Protein 3EY5 (pdb70)

B-factor: mean 24.74, std 6.03, range [9.97, 54.81]

Structure (mmCIF, N/CA/C/O backbone):
data_3EY5
#
_entry.id   3EY5
#
_cell.length_a   42.798
_cell.length_b   50.785
_cell.length_c   73.765
_cell.angle_alpha   90.000
_cell.angle_beta   90.000
_cell.angle_gamma   90.000
#
_symmetry.space_group_name_H-M   'P 21 21 21'
#
loop_
_entity.id
_entity.type
_entity.pdbx_description
1 polymer 'Acetyltransferase-like, GNAT family'
2 non-polymer 'SULFATE ION'
3 water water
#
loop_
_atom_site.group_PDB
_atom_site.id
_atom_site.type_symbol
_atom_site.label_atom_id
_atom_site.label_alt_id
_atom_site.label_comp_id
_atom_site.label_asym_id
_atom_site.label_entity_id
_atom_site.label_seq_id
_atom_site.pdbx_PDB_ins_code
_atom_site.Cartn_x
_atom_site.Cartn_y
_atom_site.Cartn_z
_atom_site.occupancy
_atom_site.B_iso_or_equiv
_atom_site.auth_seq_id
_atom_site.auth_comp_id
_atom_site.auth_asym_id
_atom_site.auth_atom_id
_atom_site.pdbx_PDB_model_num
ATOM 1 N N . ILE A 1 5 ? -11.660 0.964 19.469 1.00 22.86 2 ILE A N 1
ATOM 2 C CA . ILE A 1 5 ? -10.809 0.720 18.268 1.00 22.61 2 ILE A CA 1
ATOM 3 C C . ILE A 1 5 ? -10.012 -0.531 18.501 1.00 22.79 2 ILE A C 1
ATOM 4 O O . ILE A 1 5 ? -9.515 -0.758 19.593 1.00 24.07 2 ILE A O 1
ATOM 9 N N . ARG A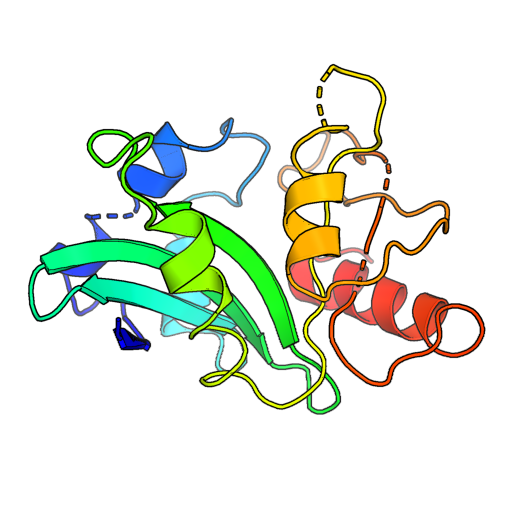 1 6 ? -9.872 -1.330 17.459 1.00 22.93 3 ARG A N 1
ATOM 10 C CA . ARG A 1 6 ? -9.274 -2.650 17.565 1.00 23.00 3 ARG A CA 1
ATOM 11 C C . ARG A 1 6 ? -8.472 -2.996 16.314 1.00 22.63 3 ARG A C 1
ATOM 12 O O . ARG A 1 6 ? -8.940 -2.787 15.194 1.00 21.35 3 ARG A O 1
ATOM 20 N N . PHE A 1 7 ? -7.266 -3.529 16.509 1.00 23.08 4 PHE A N 1
ATOM 21 C CA . PHE A 1 7 ? -6.450 -4.001 15.399 1.00 23.49 4 PHE A CA 1
ATOM 22 C C . PHE A 1 7 ? -6.464 -5.509 15.326 1.00 24.27 4 PHE A C 1
ATOM 23 O O . PHE A 1 7 ? -6.225 -6.212 16.343 1.00 24.70 4 PHE A O 1
ATOM 31 N N . GLN A 1 8 ? -6.712 -6.021 14.128 1.00 24.28 5 GLN A N 1
ATOM 32 C CA . GLN A 1 8 ? -6.666 -7.455 13.949 1.00 25.11 5 GLN A CA 1
ATOM 33 C C . GLN A 1 8 ? -5.862 -7.926 12.736 1.00 24.62 5 GLN A C 1
ATOM 34 O O . GLN A 1 8 ? -6.151 -7.547 11.593 1.00 23.56 5 GLN A O 1
ATOM 40 N N . PRO A 1 9 ? -4.805 -8.708 13.009 1.00 24.75 6 PRO A N 1
ATOM 41 C CA . PRO A 1 9 ? -3.957 -9.252 11.957 1.00 25.01 6 PRO A CA 1
ATOM 42 C C . PRO A 1 9 ? -4.820 -9.929 10.899 1.00 25.35 6 PRO A C 1
ATOM 43 O O . PRO A 1 9 ? -5.867 -10.504 11.202 1.00 24.97 6 PRO A O 1
ATOM 47 N N . ILE A 1 10 ? -4.396 -9.831 9.658 1.00 25.53 7 ILE A N 1
ATOM 48 C CA . ILE A 1 10 ? -5.200 -10.351 8.590 1.00 25.72 7 ILE A CA 1
ATOM 49 C C . ILE A 1 10 ? -4.329 -11.135 7.643 1.00 25.82 7 ILE A C 1
ATOM 50 O O . ILE A 1 10 ? -3.149 -10.836 7.470 1.00 25.32 7 ILE A O 1
ATOM 55 N N . THR A 1 11 ? -4.901 -12.202 7.100 1.00 26.51 8 THR A N 1
ATOM 56 C CA . THR A 1 11 ? -4.274 -12.926 6.003 1.00 26.90 8 THR A CA 1
ATOM 57 C C . THR A 1 11 ? -5.118 -12.735 4.730 1.00 26.20 8 THR A C 1
ATOM 58 O O . THR A 1 11 ? -6.252 -12.275 4.782 1.00 26.96 8 THR A O 1
ATOM 62 N N . THR A 1 12 ? -4.552 -13.062 3.586 1.00 25.47 9 THR A N 1
ATOM 63 C CA . THR A 1 12 ? -5.321 -13.084 2.376 1.00 25.58 9 THR A CA 1
ATOM 64 C C . THR A 1 12 ? -6.389 -14.207 2.439 1.00 26.23 9 THR A C 1
ATOM 65 O O . THR A 1 12 ? -7.241 -14.303 1.547 1.00 26.30 9 THR A O 1
ATOM 69 N N . SER A 1 13 ? -6.320 -15.047 3.484 1.00 26.44 10 SER A N 1
ATOM 70 C CA . SER A 1 13 ? -7.360 -16.036 3.813 1.00 27.16 10 SER A CA 1
ATOM 71 C C . SER A 1 13 ? -8.647 -15.363 4.273 1.00 27.35 10 SER A C 1
ATOM 72 O O . SER A 1 13 ? -9.733 -15.954 4.193 1.00 26.98 10 SER A O 1
ATOM 75 N N . ASP A 1 14 ? -8.516 -14.128 4.759 1.00 27.55 11 ASP A N 1
ATOM 76 C CA . ASP A 1 14 ? -9.650 -13.325 5.170 1.00 27.81 11 ASP A CA 1
ATOM 77 C C . ASP A 1 14 ? -10.078 -12.489 3.985 1.00 27.97 11 ASP A C 1
ATOM 78 O O . ASP A 1 14 ? -9.854 -11.277 3.947 1.00 28.37 11 ASP A O 1
ATOM 83 N N . VAL A 1 15 ? -10.694 -13.159 3.013 1.00 28.07 12 VAL A N 1
ATOM 84 C CA . VAL A 1 15 ? -11.067 -12.566 1.733 1.00 27.53 12 VAL A CA 1
ATOM 85 C C . VAL A 1 15 ? -11.665 -11.157 1.839 1.00 26.96 12 VAL A C 1
ATOM 86 O O . VAL A 1 15 ? -11.107 -10.214 1.252 1.00 2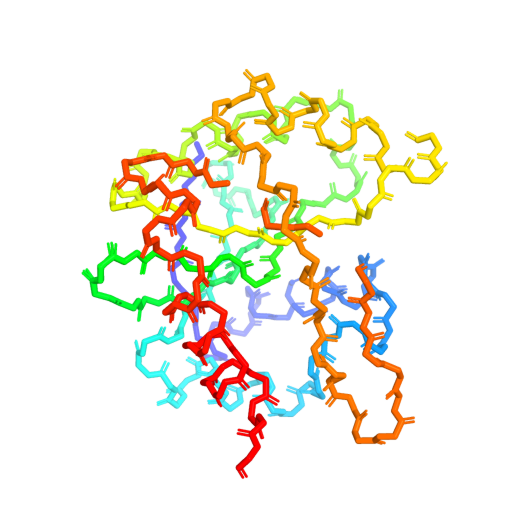6.63 12 VAL A O 1
ATOM 90 N N . GLN A 1 16 ? -12.755 -11.004 2.598 1.00 26.17 13 GLN A N 1
ATOM 91 C CA . GLN A 1 16 ? -13.452 -9.707 2.684 1.00 26.14 13 GLN A CA 1
ATOM 92 C C . GLN A 1 16 ? -12.574 -8.596 3.254 1.00 25.45 13 GLN A C 1
ATOM 93 O O . GLN A 1 16 ? -12.522 -7.478 2.711 1.00 25.45 13 GLN A O 1
ATOM 99 N N . HIS A 1 17 ? -11.885 -8.908 4.346 1.00 24.79 14 HIS A N 1
ATOM 100 C CA . HIS A 1 17 ? -11.022 -7.932 4.971 1.00 23.62 14 HIS A CA 1
ATOM 101 C C . HIS A 1 17 ? -9.827 -7.603 4.114 1.00 22.97 14 HIS A C 1
ATOM 102 O O . HIS A 1 17 ? -9.442 -6.437 4.028 1.00 23.37 14 HIS A O 1
ATOM 109 N N . TYR A 1 18 ? -9.230 -8.599 3.479 1.00 22.42 15 TYR A N 1
ATOM 110 C CA . TYR A 1 18 ? -8.038 -8.312 2.683 1.00 23.00 15 TYR A CA 1
ATOM 111 C C . TYR A 1 18 ? -8.333 -7.424 1.475 1.00 23.06 15 TYR A C 1
ATOM 112 O O . TYR A 1 18 ? -7.548 -6.506 1.160 1.00 23.47 15 TYR A O 1
ATOM 121 N N . LYS A 1 19 ? -9.456 -7.697 0.816 1.00 22.69 16 LYS A N 1
ATOM 122 C CA . LYS A 1 19 ? -9.913 -6.906 -0.316 1.00 22.87 16 LYS A CA 1
ATOM 123 C C . LYS A 1 19 ? -10.238 -5.478 0.127 1.00 22.40 16 LYS A C 1
ATOM 124 O O . LYS A 1 19 ? -9.941 -4.529 -0.590 1.00 23.22 16 LYS A O 1
ATOM 130 N N . PHE A 1 20 ? -10.845 -5.337 1.304 1.00 21.17 17 PHE A N 1
ATOM 131 C CA . PHE A 1 20 ? -11.079 -4.030 1.894 1.00 20.65 17 PHE A CA 1
ATOM 132 C C . PHE A 1 20 ? -9.762 -3.252 2.063 1.00 20.25 17 PHE A C 1
ATOM 133 O O . PHE A 1 20 ? -9.667 -2.099 1.659 1.00 18.39 17 PHE A O 1
ATOM 149 N N . GLU A 1 22 ? -6.874 -3.788 0.587 1.00 21.29 19 GLU A N 1
ATOM 150 C CA . GLU A 1 22 ? -6.331 -3.596 -0.751 1.00 22.38 19 GLU A CA 1
ATOM 151 C C . GLU A 1 22 ? -7.000 -2.459 -1.570 1.00 22.08 19 GLU A C 1
ATOM 152 O O . GLU A 1 22 ? -6.298 -1.671 -2.201 1.00 21.49 19 GLU A O 1
ATOM 158 N N . GLU A 1 23 ? -8.335 -2.397 -1.572 1.00 20.84 20 GLU A N 1
ATOM 159 C CA . GLU A 1 23 ? -9.050 -1.297 -2.215 1.00 21.15 20 GLU A CA 1
ATOM 160 C C . GLU A 1 23 ? -8.671 0.058 -1.586 1.00 19.96 20 GLU A C 1
ATOM 161 O O . GLU A 1 23 ? -8.367 1.024 -2.286 1.00 19.33 20 GLU A O 1
ATOM 167 N N . LEU A 1 24 ? -8.679 0.107 -0.257 1.00 18.72 21 LEU A N 1
ATOM 168 C CA . LEU A 1 24 ? -8.379 1.315 0.471 1.00 17.28 21 LEU A CA 1
ATOM 169 C C . LEU A 1 24 ? -6.925 1.788 0.250 1.00 17.22 21 LEU A C 1
ATOM 170 O O . LEU A 1 24 ? -6.664 2.989 0.054 1.00 16.41 21 LEU A O 1
ATOM 175 N N . LEU A 1 25 ? -5.994 0.840 0.277 1.00 16.53 22 LEU A N 1
ATOM 176 C CA . LEU A 1 25 ? -4.599 1.094 -0.096 1.00 16.63 22 LEU A CA 1
ATOM 177 C C . LEU A 1 25 ? -4.440 1.740 -1.486 1.00 16.75 22 LEU A C 1
ATOM 178 O O . LEU A 1 25 ? -3.734 2.734 -1.643 1.00 15.04 22 LEU A O 1
ATOM 183 N N . VAL A 1 26 ? -5.088 1.170 -2.495 1.00 17.13 23 VAL A N 1
ATOM 184 C CA . VAL A 1 26 ? -4.886 1.657 -3.853 1.00 17.97 23 VAL A CA 1
ATOM 185 C C . VAL A 1 26 ? -5.518 3.057 -3.998 1.00 18.72 23 VAL A C 1
ATOM 186 O O . VAL A 1 26 ? -5.081 3.887 -4.789 1.00 19.09 23 VAL A O 1
ATOM 190 N N . GLU A 1 27 ? -6.537 3.311 -3.197 1.00 18.98 24 GLU A N 1
ATOM 191 C CA . GLU A 1 27 ? -7.240 4.577 -3.261 1.00 20.39 24 GLU A CA 1
ATOM 192 C C . GLU A 1 27 ? -6.558 5.662 -2.455 1.00 20.34 24 GLU A C 1
ATOM 193 O O . GLU A 1 27 ? -6.766 6.832 -2.725 1.00 21.59 24 GLU A O 1
ATOM 199 N N . SER A 1 28 ? -5.721 5.259 -1.507 1.00 20.12 25 SER A N 1
ATOM 200 C CA . SER A 1 28 ? -5.054 6.172 -0.609 1.00 20.55 25 SER A CA 1
ATOM 201 C C . SER A 1 28 ? -3.662 6.625 -1.084 1.00 21.31 25 SER A C 1
ATOM 202 O O . SER A 1 28 ? -3.220 7.705 -0.720 1.00 21.42 25 SER A O 1
ATOM 205 N N . PHE A 1 29 ? -2.957 5.805 -1.856 1.00 21.75 26 PHE A N 1
ATOM 206 C CA . PHE A 1 29 ? -1.561 6.106 -2.168 1.00 21.22 26 PHE A CA 1
ATOM 207 C C . PHE A 1 29 ? -1.368 6.033 -3.675 1.00 21.94 26 PHE A C 1
ATOM 208 O O . PHE A 1 29 ? -2.119 5.323 -4.369 1.00 22.43 26 PHE A O 1
ATOM 216 N N . PRO A 1 30 ? -0.407 6.808 -4.216 1.00 21.64 27 PRO A N 1
ATOM 217 C CA . PRO A 1 30 ? -0.121 6.593 -5.634 1.00 22.01 27 PRO A CA 1
ATOM 218 C C . PRO A 1 30 ? 0.547 5.225 -5.818 1.00 21.12 27 PRO A C 1
ATOM 219 O O . PRO A 1 30 ? 1.210 4.749 -4.895 1.00 21.47 27 PRO A O 1
ATOM 223 N N . PRO A 1 31 ? 0.325 4.576 -6.978 1.00 21.18 28 PRO A N 1
ATOM 224 C CA . PRO A 1 31 ? 0.855 3.234 -7.271 1.00 21.04 28 PRO A CA 1
ATOM 225 C C . PRO A 1 31 ? 2.358 3.089 -6.996 1.00 21.61 28 PRO A C 1
ATOM 226 O O . PRO A 1 31 ? 2.819 1.981 -6.615 1.00 21.53 28 PRO A O 1
ATOM 230 N N . GLU A 1 32 ? 3.117 4.174 -7.168 1.00 21.72 29 GLU A N 1
ATOM 231 C CA . GLU A 1 32 ? 4.577 4.145 -6.930 1.00 22.60 29 GLU A CA 1
ATOM 232 C C . GLU A 1 32 ? 4.888 4.106 -5.456 1.00 22.36 29 GLU A C 1
ATOM 233 O O . GLU A 1 32 ? 6.047 3.963 -5.091 1.00 22.80 29 GLU A O 1
ATOM 239 N N . GLU A 1 33 ? 3.868 4.259 -4.610 1.00 22.80 30 GLU A N 1
ATOM 240 C CA . GLU A 1 33 ? 4.084 4.315 -3.157 1.00 23.40 30 GLU A CA 1
ATOM 241 C C . GLU A 1 33 ? 3.698 3.086 -2.376 1.00 22.37 30 GLU A C 1
ATOM 242 O O . GLU A 1 33 ? 3.616 3.116 -1.144 1.00 23.18 30 GLU A O 1
ATOM 248 N N . TYR A 1 34 ? 3.481 1.985 -3.065 1.00 21.68 31 TYR A N 1
ATOM 249 C CA . TYR A 1 34 ? 3.367 0.715 -2.336 1.00 21.44 31 TYR A CA 1
ATOM 250 C C . TYR A 1 34 ? 3.869 -0.359 -3.232 1.00 21.34 31 TYR A C 1
ATOM 251 O O . TYR A 1 34 ? 4.001 -0.161 -4.417 1.00 21.30 31 TYR A O 1
ATOM 260 N N . ARG A 1 35 ? 4.163 -1.522 -2.682 1.00 23.03 32 ARG A N 1
ATOM 261 C CA . ARG A 1 35 ? 4.713 -2.555 -3.542 1.00 24.15 32 ARG A CA 1
ATOM 262 C C . ARG A 1 35 ? 3.649 -3.123 -4.477 1.00 23.73 32 ARG A C 1
ATOM 263 O O . ARG A 1 35 ? 2.461 -2.909 -4.280 1.00 23.99 32 ARG A O 1
ATOM 271 N N . GLU A 1 36 ? 4.092 -3.826 -5.510 1.00 24.43 33 GLU A N 1
ATOM 272 C CA . GLU A 1 36 ? 3.176 -4.537 -6.400 1.00 24.80 33 GLU A CA 1
ATOM 273 C C . GLU A 1 36 ? 2.210 -5.400 -5.571 1.00 24.12 33 GLU A C 1
ATOM 274 O O . GLU A 1 36 ? 2.594 -6.014 -4.578 1.00 22.90 33 GLU A O 1
ATOM 280 N N . LEU A 1 37 ? 0.949 -5.419 -5.982 1.00 24.38 34 LEU A N 1
ATOM 281 C CA . LEU A 1 37 ? -0.088 -6.056 -5.192 1.00 25.24 34 LEU A CA 1
ATOM 282 C C . LEU A 1 37 ? 0.175 -7.551 -5.004 1.00 25.77 34 LEU A C 1
ATOM 283 O O . LEU A 1 37 ? 0.125 -8.051 -3.874 1.00 25.52 34 LEU A O 1
ATOM 288 N N . GLU A 1 38 ? 0.511 -8.252 -6.085 1.00 26.68 35 GLU A N 1
ATOM 289 C CA . GLU A 1 38 ? 0.870 -9.670 -5.960 1.00 27.56 35 GLU A CA 1
ATOM 290 C C . GLU A 1 38 ? 1.935 -9.897 -4.883 1.00 27.09 35 GLU A C 1
ATOM 291 O O . GLU A 1 38 ? 1.880 -10.909 -4.198 1.00 26.59 35 GLU A O 1
ATOM 297 N N . HIS A 1 39 ? 2.875 -8.952 -4.740 1.00 27.28 36 HIS A N 1
ATOM 298 C CA . HIS A 1 39 ? 3.952 -9.029 -3.736 1.00 28.33 36 HIS A CA 1
ATOM 299 C C . HIS A 1 39 ? 3.442 -8.749 -2.329 1.00 28.88 36 HIS A C 1
ATOM 300 O O . HIS A 1 39 ? 3.894 -9.342 -1.333 1.00 28.60 36 HIS A O 1
ATOM 307 N N . LEU A 1 40 ? 2.546 -7.775 -2.245 1.00 29.43 37 LEU A N 1
ATOM 308 C CA . LEU A 1 40 ? 1.950 -7.412 -0.979 1.00 30.02 37 LEU A CA 1
ATOM 309 C C . LEU A 1 40 ? 1.186 -8.620 -0.401 1.00 29.58 37 LEU A C 1
ATOM 310 O O . LEU A 1 40 ? 1.226 -8.885 0.798 1.00 29.31 37 LEU A O 1
ATOM 315 N N . ARG A 1 41 ? 0.491 -9.341 -1.269 1.00 29.70 38 ARG A N 1
ATOM 316 C CA . ARG A 1 41 ? -0.140 -10.604 -0.875 1.00 30.39 38 ARG A CA 1
ATOM 317 C C . ARG A 1 41 ? 0.880 -11.591 -0.304 1.00 30.06 38 ARG A C 1
ATOM 318 O O . ARG A 1 41 ? 0.662 -12.171 0.773 1.00 29.97 38 ARG A O 1
ATOM 326 N N . GLU A 1 42 ? 1.999 -11.743 -1.008 1.00 29.29 39 GLU A N 1
ATOM 327 C CA . GLU A 1 42 ? 3.068 -12.634 -0.599 1.00 29.77 39 GLU A CA 1
ATOM 328 C C . GLU A 1 42 ? 3.690 -12.255 0.766 1.00 29.60 39 GLU A C 1
ATOM 329 O O . GLU A 1 42 ? 3.911 -13.130 1.602 1.00 29.15 39 GLU A O 1
ATOM 335 N N . TYR A 1 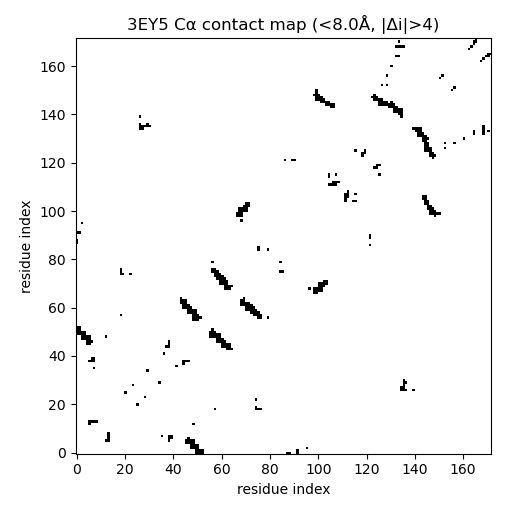43 ? 3.946 -10.961 0.988 1.00 28.36 40 TYR A N 1
ATOM 336 C CA . TYR A 1 43 ? 4.498 -10.475 2.258 1.00 27.94 40 TYR A CA 1
ATOM 337 C C . TYR A 1 43 ? 3.511 -10.764 3.388 1.00 27.63 40 TYR A C 1
ATOM 338 O O . TYR A 1 43 ? 3.885 -11.242 4.460 1.00 27.58 40 TYR A O 1
ATOM 347 N N . THR A 1 44 ? 2.246 -10.461 3.137 1.00 27.10 41 THR A N 1
ATOM 348 C CA . THR A 1 44 ? 1.197 -10.677 4.126 1.00 28.06 41 THR A CA 1
ATOM 349 C C . THR A 1 44 ? 1.216 -12.116 4.719 1.00 28.56 41 THR A C 1
ATOM 350 O O . THR A 1 44 ? 1.390 -12.288 5.930 1.00 29.40 41 THR A O 1
ATOM 354 N N . ASP A 1 45 ? 1.088 -13.136 3.883 1.00 28.83 42 ASP A N 1
ATOM 355 C CA . ASP A 1 45 ? 1.083 -14.528 4.397 1.00 29.00 42 ASP A CA 1
ATOM 356 C C . ASP A 1 45 ? 2.450 -15.184 4.542 1.00 29.02 42 ASP A C 1
ATOM 357 O O . ASP A 1 45 ?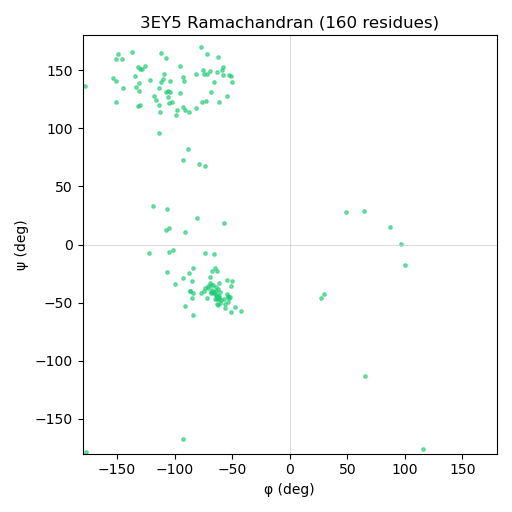 2.617 -16.119 5.319 1.00 29.67 42 ASP A O 1
ATOM 362 N N . ARG A 1 46 ? 3.434 -14.730 3.785 1.00 29.14 43 ARG A N 1
ATOM 363 C CA . ARG A 1 46 ? 4.732 -15.389 3.827 1.00 28.78 43 ARG A CA 1
ATOM 364 C C . ARG A 1 46 ? 5.634 -14.851 4.948 1.00 28.07 43 ARG A C 1
ATOM 365 O O . ARG A 1 46 ? 6.334 -15.623 5.594 1.00 27.20 43 ARG A O 1
ATOM 373 N N . ILE A 1 47 ? 5.624 -13.531 5.165 1.00 27.37 44 ILE A N 1
ATOM 374 C CA . ILE A 1 47 ? 6.681 -12.885 5.946 1.00 26.86 44 ILE A CA 1
ATOM 375 C C . ILE A 1 47 ? 6.243 -12.644 7.396 1.00 27.17 44 ILE A C 1
ATOM 376 O O . ILE A 1 47 ? 5.359 -11.815 7.673 1.00 27.78 44 ILE A O 1
ATOM 381 N N . GLY A 1 48 ? 6.886 -13.380 8.302 1.00 26.64 45 GLY A N 1
ATOM 382 C CA . GLY A 1 48 ? 6.467 -13.514 9.705 1.00 26.14 45 GLY A CA 1
ATOM 383 C C . GLY A 1 48 ? 6.593 -12.271 10.555 1.00 26.27 45 GLY A C 1
ATOM 384 O O . GLY A 1 48 ? 5.761 -12.039 11.435 1.00 26.30 45 GLY A O 1
ATOM 385 N N . ASN A 1 49 ? 7.623 -11.469 10.292 1.00 25.45 46 ASN A N 1
ATOM 386 C CA . ASN A 1 49 ? 7.760 -10.179 10.946 1.00 25.25 46 ASN A CA 1
ATOM 387 C C . ASN A 1 49 ? 7.084 -9.010 10.160 1.00 23.91 46 ASN A C 1
ATOM 388 O O . ASN A 1 49 ? 7.291 -7.861 10.490 1.00 23.34 46 ASN A O 1
ATOM 393 N N . PHE A 1 50 ? 6.282 -9.320 9.137 1.00 22.19 47 PHE A N 1
ATOM 394 C CA . PHE A 1 50 ? 5.451 -8.328 8.462 1.00 21.30 47 PHE A CA 1
ATOM 395 C C . PHE A 1 50 ? 4.005 -8.556 8.892 1.00 20.77 47 PHE A C 1
ATOM 396 O O . PHE A 1 50 ? 3.497 -9.686 8.862 1.00 20.70 47 PHE A O 1
ATOM 404 N N . HIS A 1 51 ? 3.323 -7.492 9.278 1.00 19.54 48 HIS A N 1
ATOM 405 C CA . HIS A 1 51 ? 1.990 -7.651 9.821 1.00 19.00 48 HIS A CA 1
ATOM 406 C C . HIS A 1 51 ? 1.008 -6.718 9.130 1.00 19.21 48 HIS A C 1
ATOM 407 O O . HIS A 1 51 ? 1.163 -5.485 9.160 1.00 17.34 48 HIS A O 1
ATOM 414 N N . ASN A 1 52 ? 0.002 -7.325 8.513 1.00 18.70 49 ASN A N 1
ATOM 415 C CA . ASN A 1 52 ? -1.081 -6.592 7.872 1.00 20.07 49 ASN A CA 1
ATOM 416 C C . ASN A 1 52 ? -2.318 -6.623 8.774 1.00 19.15 49 ASN A C 1
ATOM 417 O O . ASN A 1 52 ? -2.784 -7.699 9.146 1.00 20.13 49 ASN A O 1
ATOM 422 N N . ASN A 1 53 ? -2.828 -5.454 9.154 1.00 18.78 50 ASN A N 1
ATOM 423 C CA . ASN A 1 53 ? -3.922 -5.394 10.109 1.00 18.99 50 ASN A CA 1
ATOM 424 C C . ASN A 1 53 ? -5.062 -4.519 9.670 1.00 19.12 50 ASN A C 1
ATOM 425 O O . ASN A 1 53 ? -4.842 -3.423 9.146 1.00 18.70 50 ASN A O 1
ATOM 430 N N . ILE A 1 54 ? -6.284 -4.997 9.919 1.00 19.62 51 ILE A N 1
ATOM 431 C CA . ILE A 1 54 ? -7.483 -4.193 9.693 1.00 19.85 51 ILE A CA 1
ATOM 432 C C . ILE A 1 54 ? -7.799 -3.491 11.013 1.00 19.28 51 ILE A C 1
ATOM 433 O O . ILE A 1 54 ? -7.542 -4.014 12.123 1.00 19.57 51 ILE A O 1
ATOM 438 N N . ILE A 1 55 ? -8.289 -2.276 10.896 1.00 17.82 52 ILE A N 1
ATOM 439 C CA . ILE A 1 55 ? -8.611 -1.499 12.059 1.00 17.63 52 ILE A CA 1
ATOM 440 C C . ILE A 1 55 ? -10.143 -1.491 12.176 1.00 18.41 52 ILE A C 1
ATOM 441 O O . ILE A 1 55 ? -10.842 -1.173 11.209 1.00 17.35 52 ILE A O 1
ATOM 446 N N . PHE A 1 56 ? -10.649 -1.864 13.345 1.00 19.35 53 PHE A N 1
ATOM 447 C CA . PHE A 1 56 ? -12.078 -1.853 13.586 1.00 21.52 53 PHE A CA 1
ATOM 448 C C . PHE A 1 56 ? -12.509 -0.774 14.541 1.00 22.42 53 PHE A C 1
ATOM 449 O O . PHE A 1 56 ? -11.781 -0.421 15.457 1.00 22.38 53 PHE A O 1
ATOM 457 N N . ASP A 1 57 ? -13.705 -0.246 14.326 1.00 24.16 54 ASP A N 1
ATOM 458 C CA . ASP A 1 57 ? -14.415 0.501 15.372 1.00 25.92 54 ASP A CA 1
ATOM 459 C C . ASP A 1 57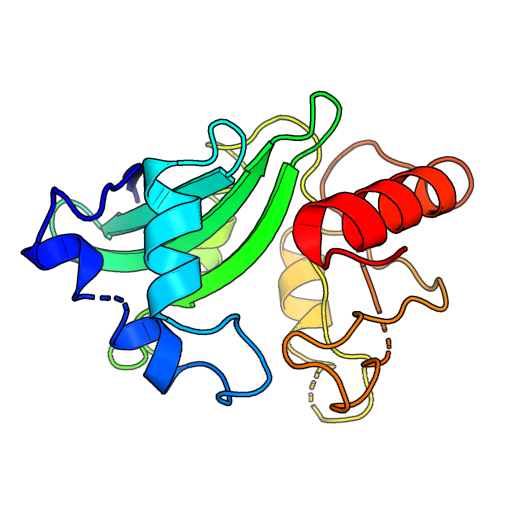 ? -15.622 -0.369 15.697 1.00 26.52 54 ASP A C 1
ATOM 460 O O . ASP A 1 57 ? -16.636 -0.352 15.020 1.00 26.18 54 ASP A O 1
ATOM 465 N N . ASP A 1 58 ? -15.445 -1.172 16.740 1.00 28.79 55 ASP A N 1
ATOM 466 C CA . ASP A 1 58 ? -16.270 -2.342 17.057 1.00 30.23 55 ASP A CA 1
ATOM 467 C C . ASP A 1 58 ? -16.122 -3.397 15.996 1.00 30.37 55 ASP A C 1
ATOM 468 O O . ASP A 1 58 ? -15.061 -3.975 15.838 1.00 31.66 55 ASP A O 1
ATOM 473 N N . ASP A 1 59 ? -17.189 -3.646 15.268 1.00 30.59 56 ASP A N 1
ATOM 474 C CA . ASP A 1 59 ? -17.138 -4.580 14.170 1.00 30.78 56 ASP A CA 1
ATOM 475 C C . ASP A 1 59 ? -17.194 -3.830 12.831 1.00 29.79 56 ASP A C 1
ATOM 476 O O . ASP A 1 59 ? -17.395 -4.442 11.774 1.00 29.60 56 ASP A O 1
ATOM 481 N N . LEU A 1 60 ? -17.022 -2.506 12.884 1.00 28.20 57 LEU A N 1
ATOM 482 C CA . LEU A 1 60 ? -16.933 -1.697 11.658 1.00 27.26 57 LEU A CA 1
ATOM 483 C C . LEU A 1 60 ? -15.463 -1.568 11.213 1.00 25.94 57 LEU A C 1
ATOM 484 O O . LEU A 1 60 ? -14.645 -0.978 11.915 1.00 25.18 57 LEU A O 1
ATOM 489 N N . PRO A 1 61 ? -15.126 -2.119 10.038 1.00 24.98 58 PRO A N 1
ATOM 490 C CA . PRO A 1 61 ? -13.765 -1.913 9.525 1.00 24.01 58 PRO A CA 1
ATOM 491 C C . PRO A 1 61 ? -13.651 -0.458 9.048 1.00 22.82 58 PRO A C 1
ATOM 492 O O . PRO A 1 61 ? -14.473 -0.028 8.242 1.00 22.92 58 PRO A O 1
ATOM 496 N N . ILE A 1 62 ? -12.685 0.293 9.580 1.00 20.98 59 ILE A N 1
ATOM 497 C CA . ILE A 1 62 ? -12.550 1.727 9.303 1.00 19.57 59 ILE A CA 1
ATOM 498 C C . ILE A 1 62 ? -11.178 2.056 8.712 1.00 19.15 59 ILE A C 1
ATOM 499 O O . ILE A 1 62 ? -10.935 3.193 8.300 1.00 18.92 59 ILE A O 1
ATOM 504 N N . GLY A 1 63 ? -10.283 1.068 8.685 1.00 17.98 60 GLY A N 1
ATOM 505 C CA . GLY A 1 63 ? -8.900 1.296 8.276 1.00 16.81 60 GLY A CA 1
ATOM 506 C C . GLY A 1 63 ? -8.023 0.064 8.235 1.00 16.86 60 GLY A C 1
ATOM 507 O O . GLY A 1 63 ? -8.487 -1.075 8.425 1.00 16.23 60 GLY A O 1
ATOM 508 N N . PHE A 1 64 ? -6.757 0.291 7.899 1.00 17.08 61 PHE A N 1
ATOM 509 C CA . PHE A 1 64 ? -5.745 -0.768 7.900 1.00 17.57 61 PHE A CA 1
ATOM 510 C C . PHE A 1 64 ? -4.442 -0.122 8.322 1.00 18.01 61 PHE A C 1
ATOM 511 O O . PHE A 1 64 ? -4.283 1.104 8.245 1.00 17.98 61 PHE A O 1
ATOM 519 N N . ILE A 1 65 ? -3.519 -0.949 8.778 1.00 18.13 62 ILE A N 1
ATOM 520 C CA . ILE A 1 65 ? -2.188 -0.502 9.067 1.00 18.43 62 ILE A CA 1
ATOM 521 C C . ILE A 1 65 ? -1.315 -1.699 8.849 1.00 18.65 62 ILE A C 1
ATOM 522 O O . ILE A 1 65 ? -1.678 -2.835 9.186 1.00 19.48 62 ILE A O 1
ATOM 527 N N . THR A 1 66 ? -0.161 -1.458 8.268 1.00 17.78 63 THR A N 1
ATOM 528 C CA . THR A 1 66 ? 0.798 -2.519 8.054 1.00 17.54 63 THR A CA 1
ATOM 529 C C . THR A 1 66 ? 2.045 -2.067 8.782 1.00 17.02 63 THR A C 1
ATOM 530 O O . THR A 1 66 ? 2.354 -0.861 8.818 1.00 15.68 63 THR A O 1
ATOM 534 N N . TYR A 1 67 ? 2.721 -3.011 9.412 1.00 15.76 64 TYR A N 1
ATOM 535 C CA . TYR A 1 67 ? 3.928 -2.693 10.109 1.00 15.91 64 TYR A CA 1
ATOM 536 C C . TYR A 1 67 ? 4.874 -3.884 10.142 1.00 17.01 64 TYR A C 1
ATOM 537 O O . TYR A 1 67 ? 4.486 -5.054 9.971 1.00 16.51 64 TYR A O 1
ATOM 546 N N . TRP A 1 68 ? 6.136 -3.563 10.373 1.00 18.33 65 TRP A N 1
ATOM 547 C CA . TRP A 1 68 ? 7.159 -4.554 10.563 1.00 18.49 65 TRP A CA 1
ATOM 548 C C . TRP A 1 68 ? 7.610 -4.557 12.016 1.00 19.01 65 TRP A C 1
ATOM 549 O O . TRP A 1 68 ? 7.763 -3.508 12.665 1.00 17.47 65 TRP A O 1
ATOM 560 N N . ASP A 1 69 ? 7.878 -5.770 12.473 1.00 20.53 66 ASP A N 1
ATOM 561 C CA . ASP A 1 69 ? 8.407 -6.055 13.787 1.00 22.83 66 ASP A CA 1
ATOM 562 C C . ASP A 1 69 ? 9.935 -6.242 13.643 1.00 23.59 66 ASP A C 1
ATOM 563 O O . ASP A 1 69 ? 10.376 -7.166 12.968 1.00 23.45 66 ASP A O 1
ATOM 568 N N . PHE A 1 70 ? 10.727 -5.359 14.258 1.00 25.20 67 PHE A N 1
ATOM 569 C CA . PHE A 1 70 ? 12.202 -5.431 14.239 1.00 27.28 67 PHE A CA 1
ATOM 570 C C . PHE A 1 70 ? 12.815 -5.595 15.634 1.00 28.77 67 PHE A C 1
ATOM 571 O O . PHE A 1 70 ? 13.912 -5.094 15.904 1.00 29.67 67 PHE A O 1
ATOM 579 N N . ASP A 1 71 ? 12.110 -6.295 16.522 1.00 29.88 68 ASP A N 1
ATOM 580 C CA . ASP A 1 71 ? 12.621 -6.689 17.857 1.00 30.33 68 ASP A CA 1
ATOM 581 C C A ASP A 1 71 ? 12.902 -5.502 18.766 0.50 29.62 68 ASP A C 1
ATOM 582 C C B ASP A 1 71 ? 12.927 -5.558 18.822 0.50 29.45 68 ASP A C 1
ATOM 583 O O A ASP A 1 71 ? 12.411 -5.462 19.875 0.50 30.25 68 ASP A O 1
ATOM 584 O O B ASP A 1 71 ? 12.631 -5.668 19.998 0.50 30.05 68 ASP A O 1
ATOM 589 N N A GLU A 1 72 ? 13.702 -4.546 18.312 0.50 28.39 69 GLU A N 1
ATOM 590 N N B GLU A 1 72 ? 13.571 -4.504 18.340 0.50 28.08 69 GLU A N 1
ATOM 591 C CA A GLU A 1 72 ? 13.914 -3.326 19.081 0.50 27.38 69 GLU A CA 1
ATOM 592 C CA B GLU A 1 72 ? 13.848 -3.333 19.159 0.50 26.81 69 GLU A CA 1
ATOM 593 C C A GLU A 1 72 ? 12.765 -2.326 18.933 0.50 26.15 69 GLU A C 1
ATOM 594 C C B GLU A 1 72 ? 12.927 -2.160 18.824 0.50 25.80 69 GLU A C 1
ATOM 595 O O A GLU A 1 72 ? 12.473 -1.590 19.872 0.50 26.13 69 GLU A O 1
ATOM 596 O O B GLU A 1 72 ? 12.959 -1.131 19.514 0.50 25.51 69 GLU A O 1
ATOM 607 N N . PHE A 1 73 ? 12.138 -2.300 17.752 1.00 24.42 70 PHE A N 1
ATOM 608 C CA . PHE A 1 73 ? 11.153 -1.261 17.370 1.00 21.84 70 PHE A CA 1
ATOM 609 C C . PHE A 1 73 ? 10.230 -1.825 16.301 1.00 19.61 70 PHE A C 1
ATOM 610 O O . PHE A 1 73 ? 10.542 -2.882 15.700 1.00 17.29 70 PHE A O 1
ATOM 618 N N . TYR A 1 74 ? 9.133 -1.081 16.059 1.00 16.63 71 TYR A N 1
ATOM 619 C CA . TYR A 1 74 ? 8.181 -1.321 14.999 1.00 14.68 71 TYR A CA 1
ATOM 620 C C . TYR A 1 74 ? 8.231 -0.204 13.929 1.00 15.19 71 TYR A C 1
ATOM 621 O O . TYR A 1 74 ? 8.344 1.002 14.258 1.00 13.11 71 TYR A O 1
ATOM 630 N N . TYR A 1 75 ? 8.122 -0.620 12.663 1.00 13.77 72 TYR A N 1
ATOM 631 C CA . TYR A 1 75 ? 8.116 0.315 11.536 1.00 15.23 72 TYR A CA 1
ATOM 632 C C . TYR A 1 75 ? 6.755 0.289 10.878 1.00 15.26 72 TYR A C 1
ATOM 633 O O . TYR A 1 75 ? 6.302 -0.789 10.436 1.00 14.80 72 TYR A O 1
ATOM 642 N N . VAL A 1 76 ? 6.086 1.440 10.845 1.00 16.24 73 VAL A N 1
ATOM 643 C CA . VAL A 1 76 ? 4.770 1.507 10.231 1.00 17.17 73 VAL A CA 1
ATOM 644 C C . VAL A 1 76 ? 4.939 1.784 8.721 1.00 18.44 73 VAL A C 1
ATOM 645 O O . VAL A 1 76 ? 5.453 2.853 8.304 1.00 19.19 73 VAL A O 1
ATOM 649 N N . GLU A 1 77 ? 4.556 0.812 7.898 1.00 18.04 74 GLU A N 1
ATOM 650 C CA . GLU A 1 77 ? 4.759 0.970 6.454 1.00 18.54 74 GLU A CA 1
ATOM 651 C C . GLU A 1 77 ? 3.596 1.764 5.834 1.00 18.36 74 GLU A C 1
ATOM 652 O O . GLU A 1 77 ? 3.805 2.858 5.287 1.00 19.46 74 GLU A O 1
ATOM 658 N N . HIS A 1 78 ? 2.372 1.261 5.938 1.00 16.28 75 HIS A N 1
ATOM 659 C CA . HIS A 1 78 ? 1.241 2.078 5.530 1.00 14.68 75 HIS A CA 1
ATOM 660 C C . HIS A 1 78 ? 0.177 2.120 6.571 1.00 14.74 75 HIS A C 1
ATOM 661 O O . HIS A 1 78 ? -0.010 1.194 7.347 1.00 12.33 75 HIS A O 1
ATOM 668 N N . PHE A 1 79 ? -0.524 3.233 6.560 1.00 14.85 76 PHE A N 1
ATOM 669 C CA . PHE A 1 79 ? -1.528 3.478 7.522 1.00 16.43 76 PHE A CA 1
ATOM 670 C C . PHE A 1 79 ? -2.571 4.374 6.847 1.00 15.92 76 PHE A C 1
ATOM 671 O O . PHE A 1 79 ? -2.232 5.453 6.377 1.00 14.16 76 PHE A O 1
ATOM 679 N N . ALA A 1 80 ? -3.825 3.917 6.804 1.00 15.59 77 ALA A N 1
ATOM 680 C CA . ALA A 1 80 ? -4.896 4.721 6.224 1.00 17.03 77 ALA A CA 1
ATOM 681 C C . ALA A 1 80 ? -6.250 4.368 6.813 1.00 17.83 77 ALA A C 1
ATOM 682 O O . ALA A 1 80 ? -6.520 3.208 7.128 1.00 17.84 77 ALA A O 1
ATOM 684 N N . THR A 1 81 ? -7.086 5.378 6.992 1.00 19.42 78 THR A N 1
ATOM 685 C CA . THR A 1 81 ? -8.500 5.164 7.356 1.00 20.29 78 THR A CA 1
ATOM 686 C C . THR A 1 81 ? -9.386 5.477 6.156 1.00 20.15 78 THR A C 1
ATOM 687 O O . THR A 1 81 ? -8.964 6.189 5.235 1.00 20.34 78 THR A O 1
ATOM 691 N N . ASN A 1 82 ? -10.611 4.962 6.178 1.00 20.31 79 ASN A N 1
ATOM 692 C CA . ASN A 1 82 ? -11.591 5.202 5.134 1.00 20.65 79 ASN A CA 1
ATOM 693 C C . ASN A 1 82 ? -11.965 6.697 4.966 1.00 21.44 79 ASN A C 1
ATOM 694 O O . ASN A 1 82 ? -12.422 7.333 5.919 1.00 20.95 79 ASN A O 1
ATOM 699 N N . PRO A 1 83 ? -11.772 7.248 3.746 1.00 22.40 80 PRO A N 1
ATOM 700 C CA . PRO A 1 83 ? -11.969 8.689 3.517 1.00 23.79 80 PRO A CA 1
ATOM 701 C C . PRO A 1 83 ? -13.427 9.155 3.699 1.00 25.00 80 PRO A C 1
ATOM 702 O O . PRO A 1 83 ? -13.661 10.341 3.924 1.00 25.55 80 PRO A O 1
ATOM 706 N N . ALA A 1 84 ? -14.386 8.231 3.631 1.00 26.38 81 ALA A N 1
ATOM 707 C CA . ALA A 1 84 ? -15.781 8.541 3.979 1.00 28.09 81 ALA A CA 1
ATOM 708 C C . ALA A 1 84 ? -15.891 8.983 5.448 1.00 29.33 81 ALA A C 1
ATOM 709 O O . ALA A 1 84 ? -16.695 9.848 5.799 1.00 29.91 81 ALA A O 1
ATOM 711 N N . LEU A 1 85 ? -15.051 8.422 6.303 1.00 30.12 82 LEU A N 1
ATOM 712 C CA . LEU A 1 85 ? -15.061 8.794 7.705 1.00 31.22 82 LEU A CA 1
ATOM 713 C C . LEU A 1 85 ? -14.312 10.096 7.999 1.00 32.25 82 LEU A C 1
ATOM 714 O O . LEU A 1 85 ? -13.889 10.326 9.132 1.00 33.10 82 LEU A O 1
ATOM 719 N N . ARG A 1 86 ? -14.156 10.959 6.999 1.00 33.51 83 ARG A N 1
ATOM 720 C CA . ARG A 1 86 ? -13.370 12.198 7.170 1.00 34.08 83 ARG A CA 1
ATOM 721 C C . ARG A 1 86 ? -13.869 13.143 8.266 1.00 33.87 83 ARG A C 1
ATOM 722 O O . ARG A 1 86 ? -15.061 13.192 8.561 1.00 33.43 83 ARG A O 1
ATOM 730 N N . ASN A 1 87 ? -12.929 13.891 8.855 1.00 33.92 84 ASN A N 1
ATOM 731 C CA . ASN A 1 87 ? -13.219 14.841 9.936 1.00 33.54 84 ASN A CA 1
ATOM 732 C C . ASN A 1 87 ? -14.090 14.223 11.054 1.00 33.17 84 ASN A C 1
ATOM 733 O O . ASN A 1 87 ? -14.832 14.930 11.712 1.00 33.15 84 ASN A O 1
ATOM 738 N N . GLY A 1 88 ? -13.992 12.906 11.250 1.00 33.23 85 GLY A N 1
ATOM 739 C CA . GLY A 1 88 ? -14.778 12.186 12.263 1.00 32.98 85 GLY A CA 1
ATOM 740 C C . GLY A 1 88 ? -14.042 11.822 13.561 1.00 32.82 85 GLY A C 1
ATOM 741 O O . GLY A 1 88 ? -14.659 11.304 14.493 1.00 32.88 85 GLY A O 1
ATOM 742 N N . GLY A 1 89 ? -12.736 12.104 13.626 1.00 32.22 86 GLY A N 1
ATOM 743 C CA . GLY A 1 89 ? -11.924 11.906 14.844 1.00 30.88 86 GLY A CA 1
ATOM 744 C C . GLY A 1 89 ? -11.157 10.590 14.854 1.00 30.17 86 GLY A C 1
ATOM 745 O O . GLY A 1 89 ? -10.448 10.284 15.812 1.00 29.90 86 GLY A O 1
ATOM 746 N N . TYR A 1 90 ? -11.300 9.816 13.785 1.00 29.39 87 TYR A N 1
ATOM 747 C CA . TYR A 1 90 ? -10.745 8.474 13.742 1.00 30.00 87 TYR A CA 1
ATOM 748 C C . TYR A 1 90 ? -9.206 8.437 13.688 1.00 29.69 87 TYR A C 1
ATOM 749 O O . TYR A 1 90 ? -8.599 7.506 14.229 1.00 29.49 87 TYR A O 1
ATOM 758 N N . GLY A 1 91 ? -8.596 9.439 13.038 1.00 28.71 88 GLY A N 1
ATOM 759 C CA . GLY A 1 91 ? -7.138 9.553 12.957 1.00 27.69 88 GLY A CA 1
ATOM 760 C C . GLY A 1 91 ? -6.521 9.569 14.339 1.00 27.24 88 GLY A C 1
ATOM 761 O O . GLY A 1 91 ? -5.654 8.761 14.670 1.00 27.19 88 GLY A O 1
ATOM 762 N N . LYS A 1 92 ? -7.003 10.495 15.151 1.00 26.75 89 LYS A N 1
ATOM 763 C CA . LYS A 1 92 ? -6.577 10.632 16.531 1.00 25.97 89 LYS A CA 1
ATOM 764 C C . LYS A 1 92 ? -6.905 9.387 17.370 1.00 25.15 89 LYS A C 1
ATOM 765 O O . LYS A 1 92 ? -6.029 8.841 18.044 1.00 24.90 89 LYS A O 1
ATOM 771 N N . ARG A 1 93 ? -8.162 8.951 17.336 1.00 24.41 90 ARG A N 1
ATOM 772 C CA . ARG A 1 93 ? -8.581 7.736 18.047 1.00 23.34 90 ARG A CA 1
ATOM 773 C C . ARG A 1 93 ? -7.695 6.536 17.652 1.00 22.06 90 ARG A C 1
ATOM 774 O O . ARG A 1 93 ? -7.250 5.786 18.509 1.00 20.74 90 ARG A O 1
ATOM 782 N N . THR A 1 94 ? -7.414 6.384 16.362 1.00 21.11 91 THR A N 1
ATOM 783 C CA . THR A 1 94 ? -6.572 5.268 15.901 1.00 21.82 91 THR A CA 1
ATOM 784 C C . THR A 1 94 ? -5.108 5.350 16.360 1.00 22.32 91 THR A C 1
ATOM 785 O O . THR A 1 94 ? -4.498 4.335 16.733 1.00 22.18 91 THR A O 1
ATOM 789 N N . LEU A 1 95 ? -4.542 6.551 16.297 1.00 22.91 92 LEU A N 1
ATOM 790 C CA . LEU A 1 95 ? -3.148 6.748 16.668 1.00 23.81 92 LEU A CA 1
ATOM 791 C C . LEU A 1 95 ? -2.998 6.464 18.147 1.00 23.33 92 LEU A C 1
ATOM 792 O O . LEU A 1 95 ? -2.093 5.755 18.561 1.00 22.79 92 LEU A O 1
ATOM 797 N N . GLU A 1 96 ? -3.917 7.029 18.920 1.00 23.22 93 GLU A N 1
ATOM 798 C CA . GLU A 1 96 ? -4.028 6.784 20.342 1.00 23.80 93 GLU A CA 1
ATOM 799 C C . GLU A 1 96 ? -3.971 5.295 20.733 1.00 23.57 93 GLU A C 1
ATOM 800 O O . GLU A 1 96 ? -3.148 4.910 21.569 1.00 24.08 93 GLU A O 1
ATOM 806 N N . HIS A 1 97 ? -4.822 4.462 20.134 1.00 22.96 94 HIS A N 1
ATOM 807 C CA A HIS A 1 97 ? -4.798 3.024 20.431 0.50 22.92 94 HIS A CA 1
ATOM 808 C CA B HIS A 1 97 ? -4.830 3.025 20.403 0.50 22.99 94 HIS A CA 1
ATOM 809 C C . HIS A 1 97 ? -3.631 2.282 19.767 1.00 22.99 94 HIS A C 1
ATOM 810 O O . HIS A 1 97 ? -3.257 1.202 20.204 1.00 22.57 94 HIS A O 1
ATOM 823 N N . LEU A 1 98 ? -3.043 2.866 18.724 1.00 22.90 95 LEU A N 1
ATOM 824 C CA . LEU A 1 98 ? -1.899 2.256 18.093 1.00 23.63 95 LEU A CA 1
ATOM 825 C C . LEU A 1 98 ? -0.732 2.199 19.076 1.00 24.57 95 LEU A C 1
ATOM 826 O O . LEU A 1 98 ? -0.006 1.214 19.144 1.00 23.96 95 LEU A O 1
ATOM 831 N N . CYS A 1 99 ? -0.536 3.290 19.801 1.00 25.63 96 CYS A N 1
ATOM 832 C CA . CYS A 1 99 ? 0.430 3.343 20.904 1.00 27.46 96 CYS A CA 1
ATOM 833 C C . CYS A 1 99 ? 0.148 2.410 22.086 1.00 26.82 96 CYS A C 1
ATOM 834 O O . CYS A 1 99 ? 1.054 2.052 22.815 1.00 27.06 96 CYS A O 1
ATOM 837 N N . GLU A 1 100 ? -1.098 2.002 22.267 1.00 27.43 97 GLU A N 1
ATOM 838 C CA . GLU A 1 100 ? -1.408 0.957 23.251 1.00 28.00 97 GLU A CA 1
ATOM 839 C C . GLU A 1 100 ? -1.038 -0.420 22.694 1.00 27.52 97 GLU A C 1
ATOM 840 O O . GLU A 1 100 ? -0.504 -1.285 23.399 1.00 28.57 97 GLU A O 1
ATOM 846 N N . PHE A 1 101 ? -1.353 -0.622 21.420 1.00 26.55 98 PHE A N 1
ATOM 847 C CA . PHE A 1 101 ? -1.257 -1.933 20.797 1.00 25.46 98 PHE A CA 1
ATOM 848 C C . PHE A 1 101 ? 0.198 -2.301 20.560 1.00 25.02 98 PHE A C 1
ATOM 849 O O . PHE A 1 101 ? 0.579 -3.474 20.719 1.00 24.38 98 PHE A O 1
ATOM 857 N N . LEU A 1 102 ? 0.996 -1.293 20.183 1.00 23.27 99 LEU A N 1
ATOM 858 C CA . LEU A 1 102 ? 2.434 -1.439 19.945 1.00 23.04 99 LEU A CA 1
ATOM 859 C C . LEU A 1 102 ? 3.185 -0.653 21.030 1.00 24.00 99 LEU A C 1
ATOM 860 O O . LEU A 1 102 ? 3.076 0.583 21.119 1.00 25.57 99 LEU A O 1
ATOM 865 N N . LYS A 1 103 ? 3.907 -1.362 21.886 1.00 23.78 100 LYS A N 1
ATOM 866 C CA . LYS A 1 103 ? 4.509 -0.729 23.042 1.00 23.81 100 LYS A CA 1
ATOM 867 C C . LYS A 1 103 ? 5.998 -0.413 22.847 1.00 23.12 100 LYS A C 1
ATOM 868 O O . LYS A 1 103 ? 6.482 0.617 23.329 1.00 23.02 100 LYS A O 1
ATOM 874 N N . ARG A 1 104 ? 6.716 -1.256 22.106 1.00 22.16 101 ARG A N 1
ATOM 875 C CA . ARG A 1 104 ? 8.095 -0.899 21.715 1.00 21.48 101 ARG A CA 1
ATOM 876 C C . ARG A 1 104 ? 8.069 0.378 20.844 1.00 19.66 101 ARG A C 1
ATOM 877 O O . ARG A 1 104 ? 7.012 0.729 20.332 1.00 20.11 101 ARG A O 1
ATOM 885 N N . PRO A 1 105 ? 9.214 1.082 20.695 1.00 18.56 102 PRO A N 1
ATOM 886 C CA . PRO A 1 105 ? 9.217 2.317 19.862 1.00 17.83 102 PRO A CA 1
ATOM 887 C C . PRO A 1 105 ? 8.649 2.111 18.436 1.00 17.07 102 PRO A C 1
ATOM 888 O O . PRO A 1 105 ? 8.745 1.018 17.845 1.00 16.30 102 PRO A O 1
ATOM 892 N N . ILE A 1 106 ? 7.990 3.138 17.931 1.00 16.41 103 ILE A N 1
ATOM 893 C CA . ILE A 1 106 ? 7.275 3.035 16.647 1.00 15.67 103 ILE A CA 1
ATOM 894 C C . ILE A 1 106 ? 7.935 4.036 15.731 1.00 15.40 103 ILE A C 1
ATOM 895 O O . ILE A 1 106 ? 8.083 5.205 16.099 1.00 15.60 103 ILE A O 1
ATOM 900 N N . VAL A 1 107 ? 8.338 3.563 14.562 1.00 14.67 104 VAL A N 1
ATOM 901 C CA . VAL A 1 107 ? 8.948 4.428 13.569 1.00 15.25 104 VAL A CA 1
ATOM 902 C C . VAL A 1 107 ? 8.010 4.504 12.374 1.00 15.49 104 VAL A C 1
ATOM 903 O O . VAL A 1 107 ? 7.478 3.482 11.927 1.00 15.28 104 VAL A O 1
ATOM 907 N N . LEU A 1 108 ? 7.806 5.716 11.865 1.00 16.85 105 LEU A N 1
ATOM 908 C CA . LEU A 1 108 ? 7.167 5.891 10.529 1.00 18.30 105 LEU A CA 1
ATOM 909 C C . LEU A 1 108 ? 7.895 6.972 9.684 1.00 18.14 105 LEU A C 1
ATOM 910 O O . LEU A 1 108 ? 8.736 7.715 10.215 1.00 17.94 105 LEU A O 1
ATOM 915 N N . GLU A 1 109 ? 7.605 7.019 8.385 1.00 18.24 106 GLU A N 1
ATOM 916 C CA . GLU A 1 109 ? 8.136 8.068 7.489 1.00 19.04 106 GLU A CA 1
ATOM 917 C C . GLU A 1 109 ? 7.044 9.091 7.176 1.00 18.56 106 GLU A C 1
ATOM 918 O O . GLU A 1 109 ? 5.858 8.722 7.030 1.00 19.01 106 GLU A O 1
ATOM 924 N N . VAL A 1 110 ? 7.432 10.363 7.136 1.00 17.87 107 VAL A N 1
ATOM 925 C CA . VAL A 1 110 ? 6.563 11.436 6.678 1.00 18.01 107 VAL A CA 1
ATOM 926 C C . VAL A 1 110 ? 7.264 12.218 5.575 1.00 17.52 107 VAL A C 1
ATOM 927 O O . VAL A 1 110 ? 8.487 12.245 5.485 1.00 16.00 107 VAL A O 1
ATOM 931 N N . GLU A 1 111 ? 6.457 12.825 4.733 1.00 16.95 108 GLU A N 1
ATOM 932 C CA . GLU A 1 111 ? 6.925 13.825 3.791 1.00 18.76 108 GLU A CA 1
ATOM 933 C C . GLU A 1 111 ? 7.615 15.020 4.457 1.00 18.22 108 GLU A C 1
ATOM 934 O O . GLU A 1 111 ? 7.252 15.410 5.587 1.00 17.50 108 GLU A O 1
ATOM 940 N N . ARG A 1 112 ? 8.619 15.583 3.787 1.00 16.56 109 ARG A N 1
ATOM 941 C CA . ARG A 1 112 ? 9.309 16.742 4.357 1.00 17.03 109 ARG A CA 1
ATOM 942 C C . ARG A 1 112 ? 8.410 17.984 4.217 1.00 17.90 109 ARG A C 1
ATOM 943 O O . ARG A 1 112 ? 7.626 18.068 3.263 1.00 17.09 109 ARG A O 1
ATOM 951 N N . PRO A 1 113 ? 8.480 18.920 5.202 1.00 18.69 110 PRO A N 1
ATOM 952 C CA . PRO A 1 113 ? 7.474 19.977 5.256 1.00 18.90 110 PRO A CA 1
ATOM 953 C C . PRO A 1 113 ? 7.664 21.016 4.164 1.00 19.32 110 PRO A C 1
ATOM 954 O O . PRO A 1 113 ? 7.963 22.175 4.436 1.00 20.91 110 PRO A O 1
ATOM 958 N N . VAL A 1 114 ? 7.448 20.614 2.934 1.00 19.53 111 VAL A N 1
ATOM 959 C CA . VAL A 1 114 ? 7.489 21.561 1.852 1.00 20.37 111 VAL A CA 1
ATOM 960 C C . VAL A 1 114 ? 6.090 22.127 1.609 1.00 21.11 111 VAL A C 1
ATOM 961 O O . VAL A 1 114 ? 5.907 23.333 1.629 1.00 22.43 111 VAL A O 1
ATOM 965 N N . GLU A 1 115 ? 5.110 21.251 1.424 1.00 21.93 112 GLU A N 1
ATOM 966 C CA A GLU A 1 115 ? 3.745 21.719 1.206 0.50 21.97 112 GLU A CA 1
ATOM 967 C CA B GLU A 1 115 ? 3.703 21.609 1.203 0.50 21.88 112 GLU A CA 1
ATOM 968 C C . GLU A 1 115 ? 2.962 21.835 2.516 1.00 21.81 112 GLU A C 1
ATOM 969 O O . GLU A 1 115 ? 3.351 21.264 3.556 1.00 20.77 112 GLU A O 1
ATOM 980 N N . GLU A 1 116 ? 1.873 22.620 2.461 1.00 21.78 113 GLU A N 1
ATOM 981 C CA A GLU A 1 116 ? 1.004 22.813 3.626 0.50 21.63 113 GLU A CA 1
ATOM 982 C CA B GLU A 1 116 ? 1.036 22.829 3.634 0.50 21.48 113 GLU A CA 1
ATOM 983 C C . GLU A 1 116 ? 0.605 21.477 4.227 1.00 20.65 113 GLU A C 1
ATOM 984 O O . GLU A 1 116 ? 0.702 21.284 5.422 1.00 20.17 113 GLU A O 1
ATOM 1003 N N . ALA A 1 118 ? 1.983 18.455 4.103 1.00 18.29 115 ALA A N 1
ATOM 1004 C CA . ALA A 1 118 ? 3.156 17.900 4.789 1.00 18.49 115 ALA A CA 1
ATOM 1005 C C . ALA A 1 118 ? 3.386 18.545 6.156 1.00 18.86 115 ALA A C 1
ATOM 1006 O O . ALA A 1 118 ? 3.710 17.851 7.098 1.00 18.50 115 ALA A O 1
ATOM 1008 N N . LYS A 1 119 ? 3.241 19.868 6.253 1.00 18.97 116 LYS A N 1
ATOM 1009 C CA . LYS A 1 119 ? 3.467 20.533 7.516 1.00 20.12 116 LYS A CA 1
ATOM 1010 C C . LYS A 1 119 ? 2.399 20.137 8.532 1.00 19.98 116 LYS A C 1
ATOM 1011 O O . LYS A 1 119 ? 2.702 19.995 9.710 1.00 19.88 116 LYS A O 1
ATOM 1017 N N . ARG A 1 120 ? 1.157 20.014 8.077 1.00 19.89 117 ARG A N 1
ATOM 1018 C CA A ARG A 1 120 ? 0.050 19.583 8.927 0.50 21.30 117 ARG A CA 1
ATOM 1019 C CA B ARG A 1 120 ? 0.086 19.598 8.967 0.50 21.05 117 ARG A CA 1
ATOM 1020 C C . ARG A 1 120 ? 0.193 18.144 9.450 1.00 21.31 117 ARG A C 1
ATOM 1021 O O . ARG A 1 120 ? -0.131 17.856 10.621 1.00 21.60 117 ARG A O 1
ATOM 1036 N N . ARG A 1 121 ? 0.674 17.234 8.588 1.00 20.62 118 ARG A N 1
ATOM 1037 C CA . ARG A 1 121 ? 0.860 15.824 8.975 1.00 20.68 118 ARG A CA 1
ATOM 1038 C C . ARG A 1 121 ? 1.888 15.758 10.097 1.00 19.45 118 ARG A C 1
ATOM 1039 O O . ARG A 1 121 ? 1.704 15.059 11.046 1.00 17.69 118 ARG A O 1
ATOM 1047 N N . ILE A 1 122 ? 2.981 16.507 9.965 1.00 19.62 119 ILE A N 1
ATOM 1048 C CA . ILE A 1 122 ? 4.018 16.489 10.996 1.00 19.23 119 ILE A CA 1
ATOM 1049 C C . ILE A 1 122 ? 3.470 17.024 12.321 1.00 18.66 119 ILE A C 1
ATOM 1050 O O . ILE A 1 122 ? 3.650 16.381 13.361 1.00 17.89 119 ILE A O 1
ATOM 1055 N N . ASN A 1 123 ? 2.764 18.161 12.298 1.00 17.84 120 ASN A N 1
ATOM 1056 C CA . ASN A 1 123 ? 2.163 18.639 13.553 1.00 18.42 120 ASN A CA 1
ATOM 1057 C C . ASN A 1 123 ? 1.101 17.684 14.120 1.00 17.06 120 ASN A C 1
ATOM 1058 O O . ASN A 1 123 ? 0.997 17.518 15.351 1.00 17.60 120 ASN A O 1
ATOM 1063 N N . PHE A 1 124 ? 0.332 17.052 13.251 1.00 15.91 121 PHE A N 1
ATOM 1064 C CA . PHE A 1 124 ? -0.571 16.029 13.727 1.00 17.28 121 PHE A CA 1
ATOM 1065 C C . PHE A 1 124 ? 0.220 14.930 14.498 1.00 18.03 121 PHE A C 1
ATOM 1066 O O . PHE A 1 124 ? -0.094 14.610 15.639 1.00 16.92 121 PHE A O 1
ATOM 1074 N N . TYR A 1 125 ? 1.280 14.397 13.902 1.00 19.02 122 TYR A N 1
ATOM 1075 C CA . TYR A 1 125 ? 2.003 13.339 14.595 1.00 19.54 122 TYR A CA 1
ATOM 1076 C C . TYR A 1 125 ? 2.700 13.821 15.874 1.00 19.79 122 TYR A C 1
ATOM 1077 O O . TYR A 1 125 ? 2.758 13.068 16.869 1.00 19.22 122 TYR A O 1
ATOM 1086 N N . GLN A 1 126 ? 3.201 15.061 15.850 1.00 19.16 123 GLN A N 1
ATOM 1087 C CA . GLN A 1 126 ? 3.878 15.640 16.985 1.00 19.88 123 GLN A CA 1
ATOM 1088 C C . GLN A 1 126 ? 2.899 15.890 18.137 1.00 19.59 123 GLN A C 1
ATOM 1089 O O . GLN A 1 126 ? 3.241 15.660 19.304 1.00 19.18 123 GLN A O 1
ATOM 1095 N N . ARG A 1 127 ? 1.708 16.393 17.809 1.00 18.39 124 ARG A N 1
ATOM 1096 C CA . ARG A 1 127 ? 0.644 16.481 18.787 1.00 19.07 124 ARG A CA 1
ATOM 1097 C C . ARG A 1 127 ? 0.358 15.156 19.439 1.00 20.07 124 ARG A C 1
ATOM 1098 O O . ARG A 1 127 ? -0.058 15.121 20.598 1.00 20.95 124 ARG A O 1
ATOM 1106 N N . HIS A 1 128 ? 0.566 14.058 18.721 1.00 20.04 125 HIS A N 1
ATOM 1107 C CA . HIS A 1 128 ? 0.232 12.784 19.309 1.00 20.72 125 HIS A CA 1
ATOM 1108 C C . HIS A 1 128 ? 1.448 11.987 19.711 1.00 20.89 125 HIS A C 1
ATOM 1109 O O . HIS A 1 128 ? 1.414 10.751 19.716 1.00 21.31 125 HIS A O 1
ATOM 1116 N N . GLY A 1 129 ? 2.516 12.704 20.071 1.00 20.46 126 GLY A N 1
ATOM 1117 C CA . GLY A 1 129 ? 3.648 12.113 20.763 1.00 19.95 126 GLY A CA 1
ATOM 1118 C C . GLY A 1 129 ? 4.758 11.483 19.953 1.00 20.66 126 GLY A C 1
ATOM 1119 O O . GLY A 1 129 ? 5.577 10.756 20.516 1.00 20.68 126 GLY A O 1
ATOM 1120 N N . PHE A 1 130 ? 4.799 11.766 18.646 1.00 20.03 127 PHE A N 1
ATOM 1121 C CA . PHE A 1 130 ? 5.942 11.413 17.818 1.00 19.21 127 PHE A CA 1
ATOM 1122 C C . PHE A 1 130 ? 6.930 12.566 17.776 1.00 19.15 127 PHE A C 1
ATOM 1123 O O . PHE A 1 130 ? 6.534 13.740 17.694 1.00 18.25 127 PHE A O 1
ATOM 1131 N N . THR A 1 131 ? 8.214 12.214 17.824 1.00 18.40 128 THR A N 1
ATOM 1132 C CA . THR A 1 131 ? 9.312 13.144 17.663 1.00 19.47 128 THR A CA 1
ATOM 1133 C C . THR A 1 131 ? 9.783 13.135 16.212 1.00 19.84 128 THR A C 1
ATOM 1134 O O . THR A 1 131 ? 10.046 12.057 15.645 1.00 19.52 128 THR A O 1
ATOM 1138 N N . LEU A 1 132 ? 9.903 14.332 15.630 1.00 20.52 129 LEU A N 1
ATOM 1139 C CA . LEU A 1 132 ? 10.485 14.478 14.293 1.00 21.36 129 LEU A CA 1
ATOM 1140 C C . LEU A 1 132 ? 12.022 14.352 14.272 1.00 22.29 129 LEU A C 1
ATOM 1141 O O . LEU A 1 132 ? 12.707 15.092 14.963 1.00 21.68 129 LEU A O 1
ATOM 1146 N N . TRP A 1 133 ? 12.546 13.405 13.482 1.00 23.61 130 TRP A N 1
ATOM 1147 C CA . TRP A 1 133 ? 13.975 13.292 13.224 1.00 25.17 130 TRP A CA 1
ATOM 1148 C C . TRP A 1 133 ? 14.361 14.057 11.958 1.00 27.15 130 TRP A C 1
ATOM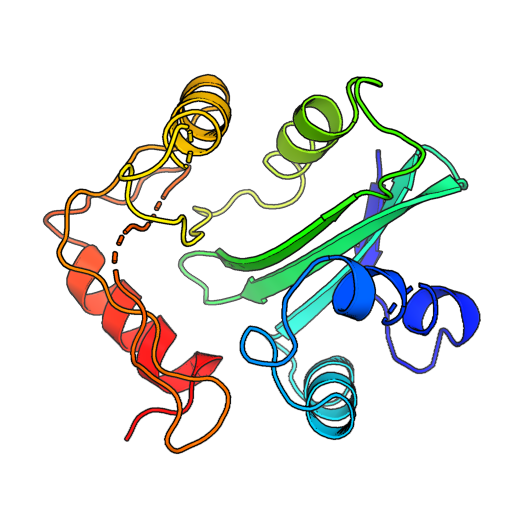 1149 O O . TRP A 1 133 ? 13.863 13.766 10.845 1.00 26.42 130 TRP A O 1
ATOM 1160 N N . GLU A 1 134 ? 15.228 15.053 12.139 1.00 28.73 131 GLU A N 1
ATOM 1161 C CA A GLU A 1 134 ? 15.716 15.916 11.062 0.50 30.02 131 GLU A CA 1
ATOM 1162 C CA B GLU A 1 134 ? 15.679 15.877 10.998 0.50 30.00 131 GLU A CA 1
ATOM 1163 C C . GLU A 1 134 ? 16.923 15.305 10.352 1.00 30.17 131 GLU A C 1
ATOM 1164 O O . GLU A 1 134 ? 17.898 16.010 10.083 1.00 31.93 131 GLU A O 1
ATOM 1175 N N . LYS A 1 135 ? 16.894 14.013 10.090 1.00 29.11 132 LYS A N 1
ATOM 1176 C CA . LYS A 1 135 ? 18.031 13.379 9.480 1.00 27.71 132 LYS A CA 1
ATOM 1177 C C . LYS A 1 135 ? 17.712 13.361 8.002 1.00 26.87 132 LYS A C 1
ATOM 1178 O O . LYS A 1 135 ? 16.556 13.372 7.624 1.00 26.47 132 LYS A O 1
ATOM 1184 N N . ASP A 1 136 ? 18.731 13.340 7.164 1.00 25.71 133 AS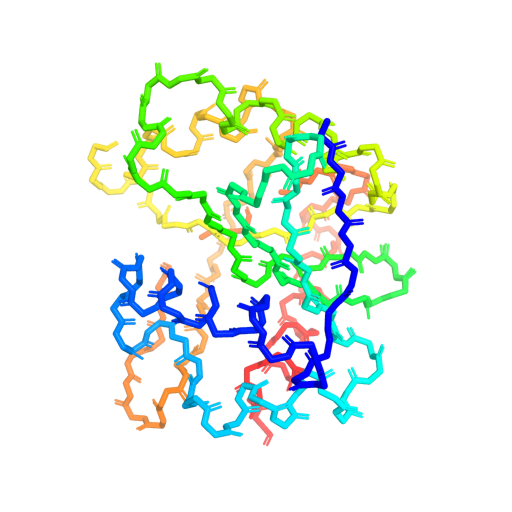P A N 1
ATOM 1185 C CA . ASP A 1 136 ? 18.508 13.375 5.733 1.00 26.04 133 ASP A CA 1
ATOM 1186 C C . ASP A 1 136 ? 18.084 11.968 5.221 1.00 25.27 133 ASP A C 1
ATOM 1187 O O . ASP A 1 136 ? 18.832 11.304 4.499 1.00 26.59 133 ASP A O 1
ATOM 1192 N N . TYR A 1 137 ? 16.884 11.534 5.594 1.00 23.12 134 TYR A N 1
ATOM 1193 C CA . TYR A 1 137 ? 16.362 10.234 5.205 1.00 20.90 134 TYR A CA 1
ATOM 1194 C C . TYR A 1 137 ? 15.758 10.236 3.758 1.00 20.41 134 TYR A C 1
ATOM 1195 O O . TYR A 1 137 ? 15.166 11.240 3.316 1.00 18.91 134 TYR A O 1
ATOM 1204 N N . TYR A 1 138 ? 15.898 9.102 3.067 1.00 20.23 135 TYR A N 1
ATOM 1205 C CA . TYR A 1 138 ? 15.272 8.833 1.762 1.00 20.74 135 TYR A CA 1
ATOM 1206 C C . TYR A 1 138 ? 14.585 7.482 1.763 1.00 20.84 135 TYR A C 1
ATOM 1207 O O . TYR A 1 138 ? 15.178 6.489 2.196 1.00 21.04 135 TYR A O 1
ATOM 1216 N N . GLN A 1 139 ? 13.341 7.432 1.294 1.00 20.04 136 GLN A N 1
ATOM 1217 C CA . GLN A 1 139 ? 12.690 6.159 1.039 1.00 20.57 136 GLN A CA 1
ATOM 1218 C C . GLN A 1 139 ? 13.135 5.612 -0.327 1.00 20.06 136 GLN A C 1
ATOM 1219 O O . GLN A 1 139 ? 12.861 6.235 -1.361 1.00 18.33 136 GLN A O 1
ATOM 1225 N N . PRO A 1 140 ? 13.806 4.425 -0.335 1.00 19.80 137 PRO A N 1
ATOM 1226 C CA . PRO A 1 140 ? 14.154 3.726 -1.572 1.00 18.81 137 PRO A CA 1
ATOM 1227 C C . PRO A 1 140 ? 12.865 3.461 -2.336 1.00 18.97 137 PRO A C 1
ATOM 1228 O O . PRO A 1 140 ? 11.826 3.356 -1.719 1.00 17.46 137 PRO A O 1
ATOM 1232 N N . PRO A 1 141 ? 12.923 3.354 -3.684 1.00 19.42 138 PRO A N 1
ATOM 1233 C CA . PRO A 1 141 ? 11.691 3.186 -4.477 1.00 19.69 138 PRO A CA 1
ATOM 1234 C C . PRO A 1 141 ? 11.080 1.803 -4.308 1.00 21.33 138 PRO A C 1
ATOM 1235 O O . PRO A 1 141 ? 11.809 0.815 -4.176 1.00 20.79 138 PRO A O 1
ATOM 1239 N N . TYR A 1 142 ? 9.755 1.721 -4.356 1.00 22.46 139 TYR A N 1
ATOM 1240 C CA . TYR A 1 142 ? 9.117 0.414 -4.468 1.00 23.61 139 TYR A CA 1
ATOM 1241 C C . TYR A 1 142 ? 9.329 -0.199 -5.841 1.00 24.97 139 TYR A C 1
ATOM 1242 O O . TYR A 1 142 ? 9.472 -1.414 -5.960 1.00 26.26 139 TYR A O 1
ATOM 1251 N N . LYS A 1 143 ? 9.309 0.601 -6.900 1.00 25.43 140 LYS A N 1
ATOM 1252 C CA . LYS A 1 143 ? 9.563 -0.005 -8.208 1.00 26.21 140 LYS A CA 1
ATOM 1253 C C . LYS A 1 143 ? 10.939 0.406 -8.685 1.00 26.17 140 LYS A C 1
ATOM 1254 O O . LYS A 1 143 ? 11.284 1.581 -8.618 1.00 24.60 140 LYS A O 1
ATOM 1260 N N . GLU A 1 144 ? 11.727 -0.571 -9.135 1.00 26.98 141 GLU A N 1
ATOM 1261 C CA . GLU A 1 144 ? 13.084 -0.285 -9.598 1.00 28.29 141 GLU A CA 1
ATOM 1262 C C . GLU A 1 144 ? 13.004 0.807 -10.673 1.00 26.89 141 GLU A C 1
ATOM 1263 O O . GLU A 1 144 ? 12.205 0.725 -11.612 1.00 27.41 141 GLU A O 1
ATOM 1269 N N . GLY A 1 145 ? 13.782 1.855 -10.492 1.00 25.36 142 GLY A N 1
ATOM 1270 C CA . GLY A 1 145 ? 13.791 2.922 -11.464 1.00 25.13 142 GLY A CA 1
ATOM 1271 C C . GLY A 1 145 ? 12.965 4.125 -11.102 1.00 24.23 142 GLY A C 1
ATOM 1272 O O . GLY A 1 145 ? 13.156 5.162 -11.696 1.00 23.59 142 GLY A O 1
ATOM 1273 N N . ASP A 1 146 ? 12.040 3.991 -10.141 1.00 24.22 143 ASP A N 1
ATOM 1274 C CA . ASP A 1 146 ? 11.308 5.148 -9.620 1.00 23.87 143 ASP A CA 1
ATOM 1275 C C . ASP A 1 146 ? 12.279 5.831 -8.697 1.00 22.78 143 ASP A C 1
ATOM 1276 O O . ASP A 1 146 ? 13.320 5.254 -8.382 1.00 21.17 143 ASP A O 1
ATOM 1281 N N . ASP A 1 147 ? 11.933 7.034 -8.238 1.00 21.82 144 ASP A N 1
ATOM 1282 C CA . ASP A 1 147 ? 12.859 7.832 -7.407 1.00 22.53 144 ASP A CA 1
ATOM 1283 C C . ASP A 1 147 ? 13.027 7.398 -5.936 1.00 20.01 144 ASP A C 1
ATOM 1284 O O . ASP A 1 147 ? 12.111 6.884 -5.338 1.00 18.77 144 ASP A O 1
ATOM 1289 N N . PHE A 1 148 ? 14.208 7.644 -5.366 1.00 19.33 145 PHE A N 1
ATOM 1290 C CA . PHE A 1 148 ? 14.379 7.688 -3.894 1.00 18.78 145 PHE A CA 1
ATOM 1291 C C . PHE A 1 148 ? 13.631 8.923 -3.369 1.00 18.67 145 PHE A C 1
ATOM 1292 O O . PHE A 1 148 ? 13.799 9.999 -3.899 1.00 18.45 145 PHE A O 1
ATOM 1300 N N . LEU A 1 149 ? 12.810 8.766 -2.344 1.00 19.14 146 LEU A N 1
ATOM 1301 C CA . LEU A 1 149 ? 11.937 9.872 -1.928 1.00 20.61 146 LEU A CA 1
ATOM 1302 C C . LEU A 1 149 ? 12.432 10.555 -0.648 1.00 20.74 146 LEU A C 1
ATOM 1303 O O . LEU A 1 149 ? 12.586 9.897 0.362 1.00 21.82 146 LEU A O 1
ATOM 1308 N N . PRO A 1 150 ? 12.694 11.875 -0.703 1.00 20.40 147 PRO A N 1
ATOM 1309 C CA . PRO A 1 150 ? 13.147 12.564 0.508 1.00 20.03 147 PRO A CA 1
ATOM 1310 C C . PRO A 1 150 ? 12.024 12.496 1.559 1.00 19.89 147 PRO A C 1
ATOM 1311 O O . PRO A 1 150 ? 10.877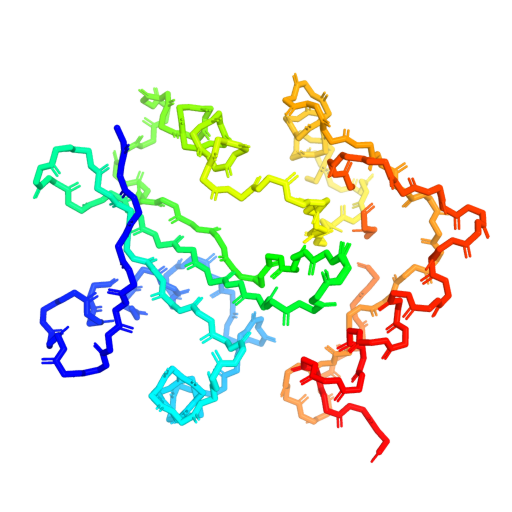 12.663 1.199 1.00 19.55 147 PRO A O 1
ATOM 1323 N N . TYR A 1 152 ? 11.204 12.292 6.197 1.00 19.10 149 TYR A N 1
ATOM 1324 C CA . TYR A 1 152 ? 11.776 12.348 7.541 1.00 19.72 149 TYR A CA 1
ATOM 1325 C C . TYR A 1 152 ? 11.212 11.163 8.259 1.00 19.79 149 TYR A C 1
ATOM 1326 O O . TYR A 1 152 ? 10.090 10.719 7.982 1.00 19.74 149 TYR A O 1
ATOM 1335 N N . LEU A 1 153 ? 11.957 10.682 9.227 1.00 20.42 150 LEU A N 1
ATOM 1336 C CA . LEU A 1 153 ? 11.411 9.664 10.135 1.00 21.00 150 LEU A CA 1
ATOM 1337 C C . LEU A 1 153 ? 10.825 10.384 11.339 1.00 20.72 150 LEU A C 1
ATOM 1338 O O . LEU A 1 153 ? 11.276 11.465 11.721 1.00 20.84 150 LEU A O 1
ATOM 1351 N N . VAL A 1 155 ? 9.395 9.352 15.326 1.00 18.01 152 VAL A N 1
ATOM 1352 C CA . VAL A 1 155 ? 9.523 8.260 16.278 1.00 18.60 152 VAL A CA 1
ATOM 1353 C C . VAL A 1 155 ? 8.694 8.473 17.537 1.00 18.90 152 VAL A C 1
ATOM 1354 O O . VAL A 1 155 ? 8.654 9.564 18.101 1.00 17.85 152 VAL A O 1
ATOM 1358 N N . HIS A 1 156 ? 8.025 7.428 17.988 1.00 19.90 153 HIS A N 1
ATOM 1359 C CA . HIS A 1 156 ? 7.333 7.513 19.264 1.00 21.08 153 HIS A CA 1
ATOM 1360 C C . HIS A 1 156 ? 8.036 6.501 20.147 1.00 22.48 153 HIS A C 1
ATOM 1361 O O . HIS A 1 156 ? 8.169 5.339 19.757 1.00 22.68 153 HIS A O 1
ATOM 1368 N N . GLY A 1 157 ? 8.534 6.943 21.302 1.00 23.75 154 GLY A N 1
ATOM 1369 C CA . GLY A 1 157 ? 9.242 6.050 22.221 1.00 25.87 154 GLY A CA 1
ATOM 1370 C C . GLY A 1 157 ? 10.713 6.418 22.418 1.00 27.45 154 GLY A C 1
ATOM 1371 O O . GLY A 1 157 ? 11.188 7.408 21.876 1.00 28.16 154 GLY A O 1
ATOM 1372 N N . ASN A 1 158 ? 11.436 5.607 23.180 1.00 29.01 155 ASN A N 1
ATOM 1373 C CA . ASN A 1 158 ? 12.806 5.931 23.601 1.00 30.84 155 ASN A CA 1
ATOM 1374 C C . ASN A 1 158 ? 13.791 5.433 22.548 1.00 30.89 155 ASN A C 1
ATOM 1375 O O . ASN A 1 158 ? 14.318 4.308 22.629 1.00 31.50 155 ASN A O 1
ATOM 1380 N N . LEU A 1 159 ? 13.957 6.248 21.508 1.00 30.22 156 LEU A N 1
ATOM 1381 C CA . LEU A 1 159 ? 15.053 6.082 20.542 1.00 29.80 156 LEU A CA 1
ATOM 1382 C C . LEU A 1 159 ? 15.650 7.479 20.348 1.00 29.63 156 LEU A C 1
ATOM 1383 O O . LEU A 1 159 ? 14.924 8.451 20.260 1.00 30.51 156 LEU A O 1
ATOM 1388 N N . ASP A 1 160 ? 16.967 7.595 20.352 1.00 29.46 157 ASP A N 1
ATOM 1389 C CA A ASP A 1 160 ? 17.564 8.898 20.115 0.50 29.20 157 ASP A CA 1
ATOM 1390 C CA B ASP A 1 160 ? 17.658 8.868 20.136 0.50 29.09 157 ASP A CA 1
ATOM 1391 C C . ASP A 1 160 ? 18.199 8.937 18.711 1.00 28.84 157 ASP A C 1
ATOM 1392 O O . ASP A 1 160 ? 18.942 8.025 18.280 1.00 27.89 157 ASP A O 1
ATOM 1401 N N . ALA A 1 161 ? 17.839 9.990 17.984 1.00 27.88 158 ALA A N 1
ATOM 1402 C CA . ALA A 1 161 ? 18.199 10.133 16.581 1.00 27.73 158 ALA A CA 1
ATOM 1403 C C . ALA A 1 161 ? 19.705 10.009 16.425 1.00 28.39 158 ALA A C 1
ATOM 1404 O O . ALA A 1 161 ? 20.207 9.327 15.519 1.00 28.39 158 ALA A O 1
ATOM 1406 N N . GLU A 1 162 ? 20.416 10.650 17.347 1.00 28.17 159 GLU A N 1
ATOM 1407 C CA A GLU A 1 162 ? 21.854 10.728 17.297 0.50 28.51 159 GLU A CA 1
ATOM 1408 C CA B GLU A 1 162 ? 21.852 10.725 17.238 0.50 28.51 159 GLU A CA 1
ATOM 1409 C C . GLU A 1 162 ? 22.434 9.315 17.312 1.00 28.22 159 GLU A C 1
ATOM 1410 O O . GLU A 1 162 ? 23.227 8.956 16.468 1.00 28.66 159 GLU A O 1
ATOM 1421 N N . LYS A 1 163 ? 21.983 8.496 18.254 1.00 27.69 160 LYS A N 1
ATOM 1422 C CA . LYS A 1 163 ? 22.489 7.113 18.406 1.00 27.35 160 LYS A CA 1
ATOM 1423 C C . LYS A 1 163 ? 21.863 6.022 17.546 1.00 26.70 160 LYS A C 1
ATOM 1424 O O . LYS A 1 163 ? 22.533 5.049 17.211 1.00 26.57 160 LYS A O 1
ATOM 1430 N N . ASP A 1 164 ? 20.586 6.154 17.206 1.00 26.25 161 ASP A N 1
ATOM 1431 C CA . ASP A 1 164 ? 19.828 5.025 16.630 1.00 26.00 161 ASP A CA 1
ATOM 1432 C C . ASP A 1 164 ? 19.528 5.128 15.117 1.00 25.50 161 ASP A C 1
ATOM 1433 O O . ASP A 1 164 ? 19.325 4.107 14.449 1.00 25.23 161 ASP A O 1
ATOM 1438 N N . TYR A 1 165 ? 19.530 6.353 14.597 1.00 24.40 162 TYR A N 1
ATOM 1439 C CA . TYR A 1 165 ? 19.088 6.632 13.230 1.00 24.58 162 TYR A CA 1
ATOM 1440 C C . TYR A 1 165 ? 19.767 5.789 12.133 1.00 24.15 162 TYR A C 1
ATOM 1441 O O . TYR A 1 165 ? 19.102 5.263 11.227 1.00 22.37 162 TYR A O 1
ATOM 1450 N N . GLU A 1 166 ? 21.091 5.663 12.233 1.00 23.66 163 GLU A N 1
ATOM 1451 C CA . GLU A 1 166 ? 21.876 4.985 11.211 1.00 23.91 163 GLU A CA 1
ATOM 1452 C C . GLU A 1 166 ? 21.539 3.501 11.177 1.00 23.40 163 GLU A C 1
ATOM 1453 O O . GLU A 1 166 ? 21.378 2.919 10.090 1.00 22.34 163 GLU A O 1
ATOM 1459 N N . GLY A 1 167 ? 21.370 2.915 12.363 1.00 21.82 164 GLY A N 1
ATOM 1460 C CA . GLY A 1 167 ? 21.023 1.524 12.469 1.00 20.77 164 GLY A CA 1
ATOM 1461 C C . GLY A 1 167 ? 19.594 1.294 12.018 1.00 20.94 164 GLY A C 1
ATOM 1462 O O . GLY A 1 167 ? 19.294 0.263 11.429 1.00 20.47 164 GLY A O 1
ATOM 1463 N N . ILE A 1 168 ? 18.703 2.237 12.291 1.00 20.45 165 ILE A N 1
ATOM 1464 C CA . ILE A 1 168 ? 17.314 2.065 11.851 1.00 20.84 165 ILE A CA 1
ATOM 1465 C C . ILE A 1 168 ? 17.202 2.222 10.326 1.00 21.28 165 ILE A C 1
ATOM 1466 O O . ILE A 1 168 ? 16.560 1.393 9.657 1.00 21.03 165 ILE A O 1
ATOM 1471 N N . ARG A 1 169 ? 17.842 3.255 9.784 1.00 21.11 166 ARG A N 1
ATOM 1472 C CA . ARG A 1 169 ? 17.850 3.476 8.335 1.00 22.17 166 ARG A CA 1
ATOM 1473 C C . ARG A 1 169 ? 18.313 2.240 7.627 1.00 21.62 166 ARG A C 1
ATOM 1474 O O . ARG A 1 169 ? 17.708 1.812 6.647 1.00 21.50 166 ARG A O 1
ATOM 1482 N N . HIS A 1 170 ? 19.398 1.663 8.130 1.00 21.47 167 HIS A N 1
ATOM 1483 C CA . HIS A 1 170 ? 19.959 0.485 7.526 1.00 22.64 167 HIS A CA 1
ATOM 1484 C C . HIS A 1 170 ? 18.937 -0.679 7.543 1.00 21.97 167 HIS A C 1
ATOM 1485 O O . HIS A 1 170 ? 18.680 -1.291 6.515 1.00 23.04 167 HIS A O 1
ATOM 1492 N N . LYS A 1 171 ? 18.349 -0.962 8.695 1.00 21.23 168 LYS A N 1
ATOM 1493 C CA . LYS A 1 171 ? 17.268 -1.951 8.803 1.00 21.62 168 LYS A CA 1
ATOM 1494 C C . LYS A 1 171 ? 16.102 -1.740 7.824 1.00 20.48 168 LYS A C 1
ATOM 1495 O O . LYS A 1 171 ? 15.626 -2.697 7.215 1.00 19.91 168 LYS A O 1
ATOM 1501 N N . LEU A 1 172 ? 15.647 -0.490 7.693 1.00 18.91 169 LEU A N 1
ATOM 1502 C CA . LEU A 1 172 ? 14.571 -0.133 6.772 1.00 19.84 169 LEU A CA 1
ATOM 1503 C C . LEU A 1 172 ? 14.932 -0.380 5.303 1.00 20.11 169 LEU A C 1
ATOM 1504 O O . LEU A 1 172 ? 14.148 -1.004 4.547 1.00 20.26 169 LEU A O 1
ATOM 1509 N N . HIS A 1 173 ? 16.091 0.142 4.887 1.00 19.47 170 HIS A N 1
ATOM 1510 C CA . HIS A 1 173 ? 16.493 0.043 3.491 1.00 20.30 170 HIS A CA 1
ATOM 1511 C C . HIS A 1 173 ? 16.684 -1.403 3.037 1.00 20.71 170 HIS A C 1
ATOM 1512 O O . HIS A 1 173 ? 16.345 -1.768 1.922 1.00 20.43 170 HIS A O 1
ATOM 1519 N N . THR A 1 174 ? 17.230 -2.227 3.900 1.00 20.80 171 THR A N 1
ATOM 1520 C CA . THR A 1 174 ? 17.565 -3.562 3.440 1.00 21.32 171 THR A CA 1
ATOM 1521 C C . THR A 1 174 ? 16.346 -4.474 3.535 1.00 22.23 171 THR A C 1
ATOM 1522 O O . THR A 1 174 ? 16.031 -5.161 2.559 1.00 22.46 171 THR A O 1
ATOM 1526 N N . ILE A 1 175 ? 15.630 -4.429 4.663 1.00 21.94 172 ILE A N 1
ATOM 1527 C CA . ILE A 1 175 ? 14.539 -5.370 4.924 1.00 22.15 172 ILE A CA 1
ATOM 1528 C C . ILE A 1 175 ? 13.218 -4.970 4.310 1.00 22.68 172 ILE A C 1
ATOM 1529 O O . ILE A 1 175 ? 12.500 -5.810 3.768 1.00 21.74 172 ILE A O 1
ATOM 1534 N N . VAL A 1 176 ? 12.880 -3.690 4.386 1.00 22.67 173 VAL A N 1
ATOM 1535 C CA . VAL A 1 176 ? 11.581 -3.301 3.882 1.00 23.73 173 VAL A CA 1
ATOM 1536 C C . VAL A 1 176 ? 11.628 -3.013 2.375 1.00 23.46 173 VAL A C 1
ATOM 1537 O O . VAL A 1 176 ? 10.713 -3.355 1.621 1.00 23.37 173 VAL A O 1
ATOM 1541 N N . TYR A 1 177 ? 12.703 -2.373 1.961 1.00 24.04 174 TYR A N 1
ATOM 1542 C CA . TYR A 1 177 ? 12.808 -1.824 0.611 1.00 24.90 174 TYR A CA 1
ATOM 1543 C C . TYR A 1 177 ? 13.704 -2.641 -0.309 1.00 25.66 174 TYR A C 1
ATOM 1544 O O . TYR A 1 177 ? 13.734 -2.388 -1.520 1.00 25.45 174 TYR A O 1
ATOM 1553 N N . GLY A 1 178 ? 14.373 -3.646 0.262 1.00 26.12 175 GLY A N 1
ATOM 1554 C CA . GLY A 1 178 ? 15.177 -4.596 -0.504 1.00 27.53 175 GLY A CA 1
ATOM 1555 C C . GLY A 1 178 ? 16.375 -3.982 -1.194 1.00 28.34 175 GLY A C 1
ATOM 1556 O O . GLY A 1 178 ? 16.814 -4.481 -2.236 1.00 28.32 175 GLY A O 1
ATOM 1557 N N . VAL A 1 179 ? 16.920 -2.911 -0.612 1.00 28.91 176 VAL A N 1
ATOM 1558 C CA . VAL A 1 179 ? 18.211 -2.355 -1.060 1.00 30.07 176 VAL A CA 1
ATOM 1559 C C . VAL A 1 179 ? 19.381 -3.333 -0.811 1.00 31.33 176 VAL A C 1
ATOM 1560 O O . VAL A 1 179 ? 19.415 -4.011 0.222 1.00 31.17 176 VAL A O 1
ATOM 1564 N N . LYS A 1 180 ? 20.291 -3.397 -1.791 1.00 32.52 177 LYS A N 1
ATOM 1565 C CA . LYS A 1 180 ? 21.587 -4.105 -1.746 1.00 34.42 177 LYS A CA 1
ATOM 1566 C C . LYS A 1 180 ? 21.412 -5.613 -1.743 1.00 34.85 177 LYS A C 1
ATOM 1567 O O . LYS A 1 180 ? 21.091 -6.194 -2.777 1.00 35.69 177 LYS A O 1
#

Nearest PDB structures (foldseek):
  3ey5-assembly1_A  TM=1.006E+00  e=4.273E-32  Bacteroides thetaiotaomicron
  5isv-assembly2_B  TM=6.712E-01  e=1.039E-05  Escherichia coli O157:H7
  2cnt-assembly4_D  TM=6.610E-01  e=2.381E-05  Salmonella enterica subsp. enterica serovar Typhimurium str. LT2
  5xxs-assembly1_A  TM=7.181E-01  e=2.871E-04  Bacillus subtilis subsp. subtilis str. 168
  4crz-assembly1_B  TM=6.351E-01  e=5.510E-04  Escherichia coli K-12

InterPro domains:
  IPR000182 GNAT domain [PF00583] (18-127)
  IPR000182 GNAT domain [PS51186] (2-153)
  IPR016181 Acyl-CoA N-acyltransferase [SSF55729] (1-148)

Solvent-accessible surface area: 9855 Å² total

Secondary structure (DSSP, 8-state):
-EEEE--TTSHHHHH--HHHHHHS-GGGS--HHHHHHHHHH-TTEEEEEEEETTEEEEEEEEEE-SS-EEEEEEEE-GGGTTSSHHHHHHHHHHHH--S-EEE----TT---HHHHHHHHHTTPPPP-S---BPPSSTTSPPB----BSS--HHHHHHHHHHHIIIIIT---

Organism: Bacteroides thetaiotaomicron (strain ATCC 29148 / DSM 2079 / JCM 5827 / CCUG 10774 / NCTC 10582 / VPI-5482 / E50) (NCBI:txid226186)

Radius of gyration: 15.59 Å; Cα contacts (8 Å, |Δi|>4): 249; chains: 1; bounding box: 40×39×35 Å

Sequence (172 aa):
IRFQPITTSDVQHYKFEELLVESFPPEEYRELEHLREYTDRIGNFHNNIIFDDDLPIGFITYWDFDEEFYYVEHFATNPALRNGGYGKRTLEHHLCEFLKRPIVLEVERPVEEEEAKRRRINFYQRHGFTLWEEKDYYQPPYKEGDDFLPYLVHGNLDDAEEKDYEGIRHKLHTIVYGVK

Foldseek 3Di:
DDKDFDAVVNVVQVVCCVQVPVPDPPFQDADPVVVNCCSPPPDQKTKIFDDPVPRGFWIWIWGDDPQEIETRDTDGDCVCPPVCVVVVVLVVVCVVGPHKYKYDQADPPDVSVVVVVVVVVVAFDKDPDFAWQAINDPPDDTHTIMIHDDDDCVPCVVVVSVVCCCPVRNHD

CATH classification: 3.40.630.30